Protein AF-A0A1B6MMB2-F1 (afdb_monomer)

Secondary structure (DSSP, 8-state):
--------PPPS-----TTEEEEEE---BTTB-SEEEEEESS-EEEEE-SSHHHHHHHHHHHHHHH---EEEEEEE----TTSSPPSEEEEEEEETTEEEEEETTTTEEEEEEEGGG-S----

Foldseek 3Di:
DPPPDPDPDPDPDDDDLPQWAAKDAQDADPNARLKMWTDHPVDIDIDGDPDVVVSVVVLVVCCVPPNHWDKDWDFQCDDPPPAQDDTGIWMWTHDDQKIFIWDDVVTDTSDMDGNVPDPDDDD

pLDDT: mean 90.84, std 13.06, range [38.22, 98.12]

Radius of gyration: 17.29 Å; Cα contacts (8 Å, |Δi|>4): 193; chains: 1; bounding box: 32×28×65 Å

Sequence (123 aa):
DSKERYNNGQTKASLSLQYFLAVQSGFTLDKESNTIAILCEDVTVIFAFDTREQLIQWQAKIAINLGEDEQFLVQISSAPSRSKLVPGPARLHVLERRFCLTDGVPPKLLGHWQIAQLRKYGA

Structure (mmC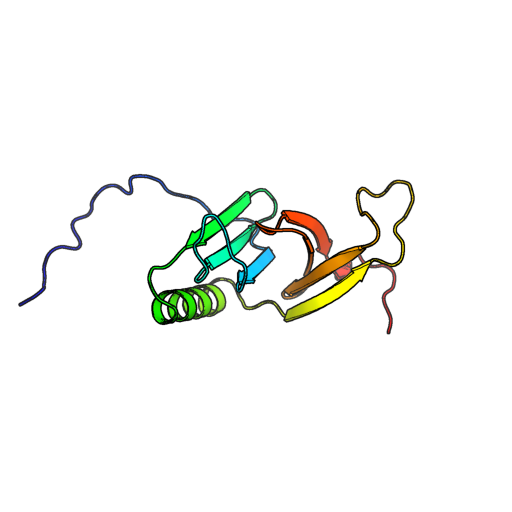IF, N/CA/C/O backbone):
data_AF-A0A1B6MMB2-F1
#
_entry.id   AF-A0A1B6MMB2-F1
#
loop_
_atom_site.group_PDB
_atom_site.id
_atom_site.type_symbol
_atom_site.label_atom_id
_atom_site.label_alt_id
_atom_site.label_comp_id
_atom_site.label_asym_id
_atom_site.label_entity_id
_atom_site.label_seq_id
_atom_site.pdbx_PDB_ins_code
_atom_site.Cartn_x
_atom_site.Cartn_y
_atom_site.Cartn_z
_atom_site.occupancy
_atom_site.B_iso_or_equiv
_atom_site.auth_seq_id
_atom_site.auth_comp_id
_atom_site.auth_asym_id
_atom_site.auth_atom_id
_atom_site.pdbx_PDB_model_num
ATOM 1 N N . ASP A 1 1 ? -2.049 -1.634 41.162 1.00 38.22 1 ASP A N 1
ATOM 2 C CA . ASP A 1 1 ? -2.055 -3.102 41.237 1.00 38.22 1 ASP A CA 1
ATOM 3 C C . ASP A 1 1 ? -2.803 -3.659 40.029 1.00 38.22 1 ASP A C 1
ATOM 5 O O . ASP A 1 1 ? -3.933 -4.108 40.121 1.00 38.22 1 ASP A O 1
ATOM 9 N N . SER A 1 2 ? -2.205 -3.507 38.846 1.00 41.56 2 SER A N 1
ATOM 10 C CA . SER A 1 2 ? -2.841 -3.795 37.550 1.00 41.56 2 SER A CA 1
ATOM 11 C C . SER A 1 2 ? -2.053 -4.885 36.824 1.00 41.56 2 SER A C 1
ATOM 13 O O . SER A 1 2 ? -1.707 -4.789 35.652 1.00 41.56 2 SER A O 1
ATOM 15 N N . LYS A 1 3 ? -1.754 -5.952 37.573 1.00 45.12 3 LYS A N 1
ATOM 16 C CA . LYS A 1 3 ? -1.385 -7.273 37.051 1.00 45.12 3 LYS A CA 1
ATOM 17 C C . LYS A 1 3 ? -2.650 -8.094 36.769 1.00 45.12 3 LYS A C 1
ATOM 19 O O . LYS A 1 3 ? -2.733 -9.270 37.114 1.00 45.12 3 LYS A O 1
ATOM 24 N N . GLU A 1 4 ? -3.650 -7.493 36.129 1.00 46.91 4 GLU A N 1
ATOM 25 C CA . GLU A 1 4 ? -4.774 -8.260 35.601 1.00 46.91 4 GLU A CA 1
ATOM 26 C C . GLU A 1 4 ? -4.403 -8.827 34.232 1.00 46.91 4 GLU A C 1
ATOM 28 O O . GLU A 1 4 ? -4.595 -8.227 33.183 1.00 46.91 4 GLU A O 1
ATOM 33 N N . ARG A 1 5 ? -3.866 -10.048 34.305 1.00 50.41 5 ARG A N 1
ATOM 34 C CA . ARG A 1 5 ? -4.229 -11.150 33.413 1.00 50.41 5 ARG A CA 1
ATOM 35 C C . ARG A 1 5 ? -4.010 -10.884 31.918 1.00 50.41 5 ARG A C 1
ATOM 37 O O . ARG A 1 5 ? -4.954 -10.804 31.138 1.00 50.41 5 ARG A O 1
ATOM 44 N N . TYR A 1 6 ? -2.756 -11.049 31.496 1.00 47.75 6 TYR A N 1
ATOM 45 C CA . TYR A 1 6 ? -2.470 -11.874 30.314 1.00 47.75 6 TYR A CA 1
ATOM 46 C C . TYR A 1 6 ? -2.949 -13.310 30.602 1.00 47.75 6 TYR A C 1
ATOM 48 O O . TYR A 1 6 ? -2.162 -14.220 30.844 1.00 47.75 6 TYR A O 1
ATOM 56 N N . ASN A 1 7 ? -4.264 -13.512 30.682 1.00 49.94 7 ASN A N 1
ATOM 57 C CA . ASN A 1 7 ? -4.817 -14.851 30.586 1.00 49.94 7 ASN A CA 1
ATOM 58 C C . ASN A 1 7 ? -4.606 -15.281 29.137 1.00 49.94 7 ASN A C 1
ATOM 60 O O . ASN A 1 7 ? -4.965 -14.539 28.224 1.00 49.94 7 ASN A O 1
ATOM 64 N N . ASN A 1 8 ? -4.030 -16.469 28.949 1.00 53.75 8 ASN A N 1
ATOM 65 C CA . ASN A 1 8 ? -3.964 -17.220 27.696 1.00 53.75 8 ASN A CA 1
ATOM 66 C C . ASN A 1 8 ? -5.381 -17.484 27.139 1.00 53.75 8 ASN A C 1
ATOM 68 O O . ASN A 1 8 ? -5.846 -18.622 27.083 1.00 53.75 8 ASN A O 1
ATOM 72 N N . GLY A 1 9 ? -6.113 -16.437 26.766 1.00 56.06 9 GLY A N 1
ATOM 73 C CA . GLY A 1 9 ? -7.328 -16.553 25.987 1.00 56.06 9 GLY A CA 1
ATOM 74 C C . GLY A 1 9 ? -6.922 -17.013 24.600 1.00 56.06 9 GLY A C 1
ATOM 75 O O . GLY A 1 9 ? -6.118 -16.346 23.949 1.00 56.06 9 GLY A O 1
ATOM 76 N N . GLN A 1 10 ? -7.448 -18.159 24.164 1.00 66.69 10 GLN A N 1
ATOM 77 C CA . GLN A 1 10 ? -7.323 -18.594 22.778 1.00 66.69 10 GLN A CA 1
ATOM 78 C C . GLN A 1 10 ? -7.644 -17.413 21.861 1.00 66.69 10 GLN A C 1
ATOM 80 O O . GLN A 1 10 ? -8.716 -16.807 21.942 1.00 66.69 10 GLN A O 1
ATOM 85 N N . THR A 1 11 ? -6.685 -17.064 21.012 1.00 76.62 11 THR A N 1
ATOM 86 C CA . THR A 1 11 ? -6.856 -16.048 19.987 1.00 76.62 11 THR A CA 1
ATOM 87 C C . THR A 1 11 ? -8.077 -16.411 19.136 1.00 76.62 11 THR A C 1
ATOM 89 O O . THR A 1 11 ? -8.098 -17.467 18.511 1.00 76.62 11 THR A O 1
ATOM 92 N N . LYS A 1 12 ? -9.106 -15.549 19.118 1.00 81.81 12 LYS A N 1
ATOM 93 C CA . LYS A 1 12 ? -10.369 -15.809 18.395 1.00 81.81 12 LYS A CA 1
ATOM 94 C C . LYS A 1 12 ? -10.175 -15.945 16.880 1.00 81.81 12 LYS A C 1
ATOM 96 O O . LYS A 1 12 ? -10.954 -16.628 16.229 1.00 81.81 12 LYS A O 1
ATOM 101 N N . ALA A 1 13 ? -9.155 -15.284 16.334 1.00 79.69 13 ALA A N 1
ATOM 102 C CA . ALA A 1 13 ? -8.750 -15.380 14.939 1.00 79.69 13 ALA A CA 1
ATOM 103 C C . ALA A 1 13 ? -7.274 -14.997 14.798 1.00 79.69 13 ALA A C 1
ATOM 105 O O . ALA A 1 13 ? -6.822 -14.031 15.413 1.00 79.69 13 ALA A O 1
ATOM 106 N N . SER A 1 14 ? -6.534 -15.732 13.973 1.00 84.69 14 SER A N 1
ATOM 107 C CA . SER A 1 14 ? -5.160 -15.387 13.611 1.00 84.69 14 SER A CA 1
ATOM 108 C C . SER A 1 14 ? -5.088 -15.130 12.115 1.00 84.69 14 SER A C 1
ATOM 110 O O . SER A 1 14 ? -5.725 -15.832 11.331 1.00 84.69 14 SER A O 1
ATOM 112 N N . LEU A 1 15 ? -4.332 -14.108 11.732 1.00 84.69 15 LEU A N 1
ATOM 113 C CA . LEU A 1 15 ? -4.063 -13.780 10.343 1.00 84.69 15 LEU A CA 1
ATOM 114 C C . LEU A 1 15 ? -2.554 -13.670 10.170 1.00 84.69 15 LEU A C 1
ATOM 116 O O . LEU A 1 15 ? -1.879 -12.994 10.946 1.00 84.69 15 LEU A O 1
ATOM 120 N N . SER A 1 16 ? -2.028 -14.358 9.165 1.00 88.56 16 SER A N 1
ATOM 121 C CA . SER A 1 16 ? -0.615 -14.281 8.820 1.00 88.56 16 SER A CA 1
ATOM 122 C C . SER A 1 16 ? -0.393 -13.128 7.846 1.00 88.56 16 SER A C 1
ATOM 124 O O . SER A 1 16 ? -1.058 -13.065 6.819 1.00 88.56 16 SER A O 1
ATOM 126 N N . LEU A 1 17 ? 0.559 -12.244 8.145 1.00 90.62 17 LEU A N 1
ATOM 127 C CA . LEU A 1 17 ? 0.981 -11.156 7.251 1.00 90.62 17 LEU A CA 1
ATOM 128 C C . LEU A 1 17 ? 2.084 -11.621 6.285 1.00 90.62 17 LEU A C 1
ATOM 130 O O . LEU A 1 17 ? 3.054 -10.908 6.030 1.00 90.62 17 LEU A O 1
ATOM 134 N N . GLN A 1 18 ? 1.982 -12.862 5.805 1.00 90.25 18 GLN A N 1
ATOM 135 C CA . GLN A 1 18 ? 2.919 -13.397 4.822 1.00 90.25 18 GLN A CA 1
ATOM 136 C C . GLN A 1 18 ? 2.886 -12.561 3.543 1.00 90.25 18 GLN A C 1
ATOM 138 O O . GLN A 1 18 ? 1.856 -11.995 3.182 1.00 90.25 18 GLN A O 1
ATOM 143 N N . TYR A 1 19 ? 4.038 -12.482 2.876 1.00 93.12 19 TYR A N 1
ATOM 144 C CA . TYR A 1 19 ? 4.204 -11.701 1.649 1.00 93.12 19 TYR A CA 1
ATOM 145 C C . TYR A 1 19 ? 3.804 -10.227 1.820 1.00 93.12 19 TYR A C 1
ATOM 147 O O . TYR A 1 19 ? 3.157 -9.642 0.955 1.00 93.12 19 TYR A O 1
ATOM 155 N N . PHE A 1 20 ? 4.178 -9.632 2.959 1.00 95.88 20 PHE A N 1
ATOM 156 C CA . PHE A 1 20 ? 4.068 -8.195 3.200 1.00 95.88 20 PHE A CA 1
ATOM 157 C C . PHE A 1 20 ? 4.760 -7.392 2.088 1.00 95.88 20 PHE A C 1
ATOM 159 O O . PHE A 1 20 ? 5.875 -7.722 1.669 1.00 95.88 20 PHE A O 1
ATOM 166 N N . LEU A 1 21 ? 4.078 -6.344 1.623 1.00 96.69 21 LEU A N 1
ATOM 167 C CA . LEU A 1 21 ? 4.531 -5.464 0.550 1.00 96.69 21 LEU A CA 1
ATOM 168 C C . LEU A 1 21 ? 4.725 -4.025 1.028 1.00 96.69 21 LEU A C 1
ATOM 170 O O . LEU A 1 21 ? 5.741 -3.426 0.692 1.00 96.69 21 LEU A O 1
ATOM 174 N N . ALA A 1 22 ? 3.745 -3.470 1.746 1.00 97.31 22 ALA A N 1
ATOM 175 C CA . ALA A 1 22 ? 3.742 -2.062 2.135 1.00 97.31 22 ALA A CA 1
ATOM 176 C C . ALA A 1 22 ? 2.683 -1.744 3.199 1.00 97.31 22 ALA A C 1
ATOM 178 O O . ALA A 1 22 ? 1.758 -2.528 3.453 1.00 97.31 22 ALA A O 1
ATOM 179 N N . VAL A 1 23 ? 2.781 -0.548 3.772 1.00 96.94 23 VAL A N 1
ATOM 180 C CA . VAL A 1 23 ? 1.748 0.055 4.616 1.00 96.94 23 VAL A CA 1
ATOM 181 C C . VAL A 1 23 ? 1.214 1.317 3.950 1.00 96.94 23 VAL A C 1
ATOM 183 O O . VAL A 1 23 ? 1.960 2.089 3.368 1.00 96.94 23 VAL A O 1
ATOM 186 N N . GLN A 1 24 ? -0.079 1.597 4.078 1.00 96.44 24 GLN A N 1
ATOM 187 C CA . GLN A 1 24 ? -0.639 2.884 3.666 1.00 96.44 24 GLN A CA 1
ATOM 188 C C . GLN A 1 24 ? -1.554 3.440 4.752 1.00 96.44 24 GLN A C 1
ATOM 190 O O . GLN A 1 24 ? -2.434 2.742 5.234 1.00 96.44 24 GLN A O 1
ATOM 195 N N . SER A 1 25 ? -1.391 4.707 5.117 1.00 95.94 25 SER A N 1
ATOM 196 C CA . SER A 1 25 ? -2.281 5.416 6.047 1.00 95.94 25 SER A CA 1
ATOM 197 C C . SER A 1 25 ? -2.853 6.680 5.409 1.00 95.94 25 SER A C 1
ATOM 199 O O . SER A 1 25 ? -2.440 7.073 4.317 1.00 95.94 25 SER A O 1
ATOM 201 N N . GLY A 1 26 ? -3.754 7.363 6.116 1.00 93.88 26 GLY A N 1
ATOM 202 C CA . GLY A 1 26 ? -4.245 8.681 5.698 1.00 93.88 26 GLY A CA 1
ATOM 203 C C . GLY A 1 26 ? -5.366 8.623 4.661 1.00 93.88 26 GLY A C 1
ATOM 204 O O . GLY A 1 26 ? -5.472 9.508 3.816 1.00 93.88 26 GLY A O 1
ATOM 205 N N . PHE A 1 27 ? -6.193 7.580 4.718 1.00 95.62 27 PHE A N 1
ATOM 206 C CA . PHE A 1 27 ? -7.458 7.501 3.991 1.00 95.62 27 PHE A CA 1
ATOM 207 C C . PHE A 1 27 ? -8.630 7.417 4.976 1.00 95.62 27 PHE A C 1
ATOM 209 O O . PHE A 1 27 ? -8.456 7.083 6.148 1.00 95.62 27 PHE A O 1
ATOM 216 N N . THR A 1 28 ? -9.834 7.723 4.500 1.00 97.19 28 THR A N 1
ATOM 217 C CA . THR A 1 28 ? -11.058 7.600 5.299 1.00 97.19 28 THR A CA 1
ATOM 218 C C . THR A 1 28 ? -11.880 6.428 4.784 1.00 97.19 28 THR A C 1
ATOM 220 O O . THR A 1 28 ? -12.218 6.399 3.603 1.00 97.19 28 THR A O 1
ATOM 223 N N . LEU A 1 29 ? -12.225 5.480 5.654 1.00 96.56 29 LEU A N 1
ATOM 224 C CA . LEU A 1 29 ? -13.069 4.328 5.323 1.00 96.56 29 LEU A CA 1
ATOM 225 C C . LEU A 1 29 ? -14.164 4.192 6.377 1.00 96.56 29 LEU A C 1
ATOM 227 O O . LEU A 1 29 ? -13.874 4.279 7.562 1.00 96.56 29 LEU A O 1
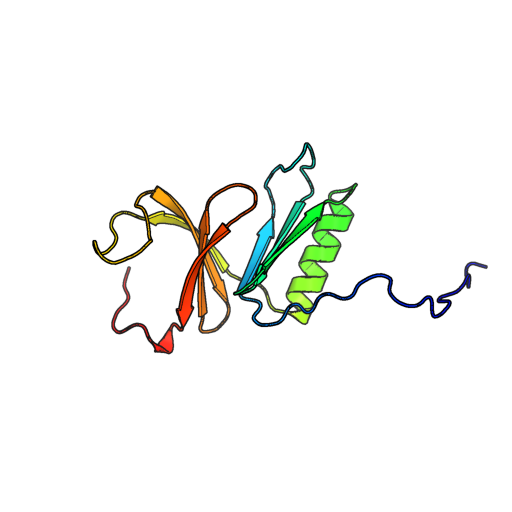ATOM 231 N N . ASP A 1 30 ? -15.416 4.011 5.957 1.00 95.06 30 ASP A N 1
ATOM 232 C CA . ASP A 1 30 ? -16.560 3.823 6.862 1.00 95.06 30 ASP A CA 1
ATOM 233 C C . ASP A 1 30 ? -16.669 4.876 7.983 1.00 95.06 30 ASP A C 1
ATOM 235 O O . ASP A 1 30 ? -17.097 4.584 9.094 1.00 95.06 30 ASP A O 1
ATOM 239 N N . LYS A 1 31 ? -16.339 6.136 7.652 1.00 95.94 31 LYS A N 1
ATOM 240 C CA . LYS A 1 31 ? -16.278 7.315 8.550 1.00 95.94 31 LYS A CA 1
ATOM 241 C C . LYS A 1 31 ? -15.086 7.343 9.515 1.00 95.94 31 LYS A C 1
ATOM 243 O O . LYS A 1 31 ? -14.906 8.347 10.201 1.00 95.94 31 LYS A O 1
ATOM 248 N N . GLU A 1 32 ? -14.223 6.336 9.488 1.00 97.31 32 GLU A N 1
ATOM 249 C CA . GLU A 1 32 ? -12.981 6.302 10.255 1.00 97.31 32 GLU A CA 1
ATOM 250 C C . GLU A 1 32 ? -11.841 6.956 9.477 1.00 97.31 32 GLU A C 1
ATOM 252 O O . GLU A 1 32 ? -11.585 6.608 8.325 1.00 97.31 32 GLU A O 1
ATOM 257 N N . SER A 1 33 ? -11.146 7.914 10.096 1.00 96.19 33 SER A N 1
ATOM 258 C CA . SER A 1 33 ? -10.020 8.638 9.467 1.00 96.19 33 SER A CA 1
ATOM 259 C C . SER A 1 33 ? -8.649 8.241 10.015 1.00 96.19 33 SER A C 1
ATOM 261 O O . SER A 1 33 ? -7.633 8.457 9.356 1.00 96.19 33 SER A O 1
ATOM 263 N N . ASN A 1 34 ? -8.599 7.637 11.203 1.00 97.88 34 ASN A N 1
ATOM 264 C CA . ASN A 1 34 ? -7.366 7.089 11.760 1.00 97.88 34 ASN A CA 1
ATOM 265 C C . ASN A 1 34 ? -7.211 5.645 11.274 1.00 97.88 34 ASN A C 1
ATOM 267 O O . ASN A 1 34 ? -7.386 4.697 12.037 1.00 97.88 34 ASN A O 1
ATOM 271 N N . THR A 1 35 ? -6.944 5.479 9.982 1.00 98.06 35 THR A N 1
ATOM 272 C CA . THR A 1 35 ? -6.876 4.157 9.354 1.00 98.06 35 THR A CA 1
ATOM 273 C C . THR A 1 35 ? -5.488 3.845 8.816 1.00 98.06 35 THR A C 1
ATOM 275 O O . THR A 1 35 ? -4.710 4.729 8.433 1.00 98.06 35 THR A O 1
ATOM 278 N N . ILE A 1 36 ? -5.193 2.550 8.785 1.00 97.38 36 ILE A N 1
ATOM 279 C CA . ILE A 1 36 ? -4.003 1.971 8.175 1.00 97.38 36 ILE A CA 1
ATOM 280 C C . ILE A 1 36 ? -4.417 0.748 7.357 1.00 97.38 36 ILE A C 1
ATOM 282 O O . ILE A 1 36 ? -5.256 -0.048 7.779 1.00 97.38 36 ILE A O 1
ATOM 286 N N . ALA A 1 37 ? -3.812 0.594 6.191 1.00 97.56 37 ALA A N 1
ATOM 287 C CA . ALA A 1 37 ? -3.864 -0.592 5.363 1.00 97.56 37 ALA A CA 1
ATOM 288 C C . ALA A 1 37 ? -2.505 -1.288 5.421 1.00 97.56 37 ALA A C 1
ATOM 290 O O . ALA A 1 37 ? -1.477 -0.657 5.177 1.00 97.56 37 ALA A O 1
ATOM 291 N N . ILE A 1 38 ? -2.507 -2.582 5.719 1.00 96.75 38 ILE A N 1
ATOM 292 C CA . ILE A 1 38 ? -1.357 -3.470 5.548 1.00 96.75 38 ILE A CA 1
ATOM 293 C C . ILE A 1 38 ? -1.580 -4.238 4.251 1.00 96.75 38 ILE A C 1
ATOM 295 O O . ILE A 1 38 ? -2.570 -4.962 4.114 1.00 96.75 38 ILE A O 1
ATOM 299 N N . LEU A 1 39 ? -0.671 -4.055 3.300 1.00 96.88 39 LEU A N 1
ATOM 300 C CA . LEU A 1 39 ? -0.741 -4.639 1.969 1.00 96.88 39 LEU A CA 1
ATOM 301 C C . LEU A 1 39 ? 0.132 -5.894 1.933 1.00 96.88 39 LEU A C 1
ATOM 303 O O . LEU A 1 39 ? 1.349 -5.818 2.115 1.00 96.88 39 LEU A O 1
ATOM 307 N N . CYS A 1 40 ? -0.490 -7.036 1.673 1.00 95.50 40 CYS A N 1
ATOM 308 C CA . CYS A 1 40 ? 0.167 -8.296 1.340 1.00 95.50 40 CYS A CA 1
ATOM 309 C C . CYS A 1 40 ? -0.221 -8.701 -0.092 1.00 95.50 40 CYS A C 1
ATOM 311 O O . CYS A 1 40 ? -1.175 -8.157 -0.651 1.00 95.50 40 CYS A O 1
ATOM 313 N N . GLU A 1 41 ? 0.495 -9.659 -0.687 1.00 93.44 41 GLU A N 1
ATOM 314 C CA . GLU A 1 41 ? 0.210 -10.127 -2.058 1.00 93.44 41 GLU A CA 1
ATOM 315 C C . GLU A 1 41 ? -1.245 -10.606 -2.236 1.00 93.44 41 GLU A C 1
ATOM 317 O O . GLU A 1 41 ? -1.896 -10.236 -3.213 1.00 93.44 41 GLU A O 1
ATOM 322 N N . ASP A 1 42 ? -1.781 -11.342 -1.258 1.00 89.75 42 ASP A N 1
ATOM 323 C CA . ASP A 1 42 ? -3.112 -11.962 -1.356 1.00 89.75 42 ASP A CA 1
ATOM 324 C C . ASP A 1 42 ? -4.206 -11.236 -0.564 1.00 89.75 42 ASP A C 1
ATOM 326 O O . ASP A 1 42 ? -5.400 -11.463 -0.776 1.00 89.75 42 ASP A O 1
ATOM 330 N N . VAL A 1 43 ? -3.823 -10.387 0.391 1.00 92.25 43 VAL A N 1
ATOM 331 C CA . VAL A 1 43 ? -4.763 -9.766 1.327 1.00 92.25 43 VAL A CA 1
ATOM 332 C C . VAL A 1 43 ? -4.369 -8.330 1.633 1.00 92.25 43 VAL A C 1
ATOM 334 O O . VAL A 1 43 ? -3.207 -8.009 1.853 1.00 92.25 43 VAL A O 1
ATOM 337 N N . THR A 1 44 ? -5.366 -7.452 1.680 1.00 94.50 44 THR A N 1
ATOM 338 C CA . THR A 1 44 ? -5.222 -6.120 2.269 1.00 94.50 44 THR A CA 1
ATOM 339 C C . THR A 1 44 ? -5.997 -6.087 3.574 1.00 94.50 44 THR A C 1
ATOM 341 O O . THR A 1 44 ? -7.205 -6.323 3.590 1.00 94.50 44 THR A O 1
ATOM 344 N N . VAL A 1 45 ? -5.296 -5.811 4.668 1.00 94.88 45 VAL A N 1
ATOM 345 C CA . VAL A 1 45 ? -5.870 -5.768 6.015 1.00 94.88 45 VAL A CA 1
ATOM 346 C C . VAL A 1 45 ? -6.019 -4.318 6.426 1.00 94.88 45 VAL A C 1
ATOM 348 O O . VAL A 1 45 ? -5.044 -3.573 6.396 1.00 94.88 45 VAL A O 1
ATOM 351 N N . ILE A 1 46 ? -7.223 -3.919 6.823 1.00 96.00 46 ILE A N 1
ATOM 352 C CA . ILE A 1 46 ? -7.496 -2.554 7.268 1.00 96.00 46 ILE A CA 1
ATOM 353 C C . ILE A 1 46 ? -7.690 -2.549 8.779 1.00 96.00 46 ILE A C 1
ATOM 355 O O . ILE A 1 46 ? -8.482 -3.334 9.303 1.00 96.00 46 ILE A O 1
ATOM 359 N N . PHE A 1 47 ? -7.003 -1.639 9.464 1.00 96.06 47 PHE A N 1
ATOM 360 C CA . PHE A 1 47 ? -7.309 -1.287 10.845 1.00 96.06 47 PHE A CA 1
ATOM 361 C C . PHE A 1 47 ? -7.788 0.158 10.911 1.00 96.06 47 PHE A C 1
ATOM 363 O O . PHE A 1 47 ? -7.247 1.037 10.238 1.00 96.06 47 PHE A O 1
ATOM 370 N N . ALA A 1 48 ? -8.790 0.384 11.750 1.00 97.38 48 ALA A N 1
ATOM 371 C CA . ALA A 1 48 ? -9.207 1.699 12.200 1.00 97.38 48 ALA A CA 1
ATOM 372 C C . ALA A 1 48 ? -8.888 1.823 13.691 1.00 97.38 48 ALA A C 1
ATOM 374 O O . ALA A 1 48 ? -8.951 0.835 14.427 1.00 97.38 48 ALA A O 1
ATOM 375 N N . PHE A 1 49 ? -8.527 3.027 14.116 1.00 97.44 49 PHE A N 1
ATOM 376 C CA . PHE A 1 49 ? -8.171 3.335 15.494 1.00 97.44 49 PHE A CA 1
ATOM 377 C C . PHE A 1 49 ? -9.020 4.486 16.016 1.00 97.44 49 PHE A C 1
ATOM 379 O O . PHE A 1 49 ? -9.329 5.422 15.281 1.00 97.44 49 PHE A O 1
ATOM 386 N N . ASP A 1 50 ? -9.316 4.473 17.312 1.00 96.88 50 ASP A N 1
ATOM 387 C CA . ASP A 1 50 ? -10.095 5.548 17.929 1.00 96.88 50 ASP A CA 1
ATOM 388 C C . ASP A 1 50 ? -9.317 6.873 17.920 1.00 96.88 50 ASP A C 1
ATOM 390 O O . ASP A 1 50 ? -9.895 7.953 17.786 1.00 96.88 50 ASP A O 1
ATOM 394 N N . THR A 1 51 ? -7.984 6.808 18.037 1.00 97.62 51 THR A N 1
ATOM 395 C CA . THR A 1 51 ? -7.129 7.998 18.114 1.00 97.62 51 THR A CA 1
ATOM 396 C C . THR A 1 51 ? -5.954 7.971 17.141 1.00 97.62 51 THR A C 1
ATOM 398 O O . THR A 1 51 ? -5.496 6.921 16.679 1.00 97.62 51 THR A O 1
ATOM 401 N N . ARG A 1 52 ? -5.426 9.166 16.848 1.00 97.50 52 ARG A N 1
ATOM 402 C CA . ARG A 1 52 ? -4.239 9.347 16.001 1.00 97.50 52 ARG A CA 1
ATOM 403 C C . ARG A 1 52 ? -3.003 8.714 16.640 1.00 97.50 52 ARG A C 1
ATOM 405 O O . ARG A 1 52 ? -2.161 8.162 15.942 1.00 97.50 52 ARG A O 1
ATOM 412 N N . GLU A 1 53 ? -2.888 8.784 17.961 1.00 98.00 53 GLU A N 1
ATOM 413 C CA . GLU A 1 53 ? -1.740 8.276 18.712 1.00 98.00 53 GLU A CA 1
ATOM 414 C C . GLU A 1 53 ? -1.640 6.755 18.589 1.00 98.00 53 GLU A C 1
ATOM 416 O O . GLU A 1 53 ? -0.550 6.231 18.365 1.00 98.00 53 GLU A O 1
ATOM 421 N N . GLN A 1 54 ? -2.774 6.049 18.668 1.00 98.00 54 GLN A N 1
ATOM 422 C CA . GLN A 1 54 ? -2.823 4.600 18.460 1.00 98.00 54 GLN A CA 1
ATOM 423 C C . GLN A 1 54 ? -2.395 4.222 17.039 1.00 98.00 54 GLN A C 1
ATOM 425 O O . GLN A 1 54 ? -1.591 3.304 16.871 1.00 98.00 54 GLN A O 1
ATOM 430 N N . LEU A 1 55 ? -2.878 4.959 16.032 1.00 98.06 55 LEU A N 1
ATOM 431 C CA . LEU A 1 55 ? -2.453 4.782 14.644 1.00 98.06 55 LEU A CA 1
ATOM 432 C C . LEU A 1 55 ? -0.929 4.931 14.510 1.00 98.06 55 LEU A C 1
ATOM 434 O O . LEU A 1 55 ? -0.276 4.028 13.993 1.00 98.06 55 LEU A O 1
ATOM 438 N N . ILE A 1 56 ? -0.354 6.020 15.030 1.00 97.38 56 ILE A N 1
ATOM 439 C CA . ILE A 1 56 ? 1.094 6.285 14.963 1.00 97.38 56 ILE A CA 1
ATOM 440 C C . ILE A 1 56 ? 1.892 5.172 15.658 1.00 97.38 56 ILE A C 1
ATOM 442 O O . ILE A 1 56 ? 2.893 4.696 15.121 1.00 97.38 56 ILE A O 1
ATOM 446 N N . GLN A 1 57 ? 1.447 4.714 16.833 1.00 97.69 57 GLN A N 1
ATOM 447 C CA . GLN A 1 57 ? 2.094 3.607 17.545 1.00 97.69 57 GLN A CA 1
ATOM 448 C C . GLN A 1 57 ? 2.087 2.313 16.726 1.00 97.69 57 GLN A C 1
ATOM 450 O O . 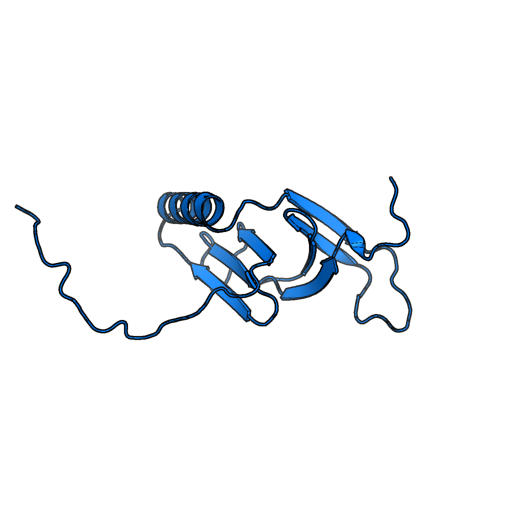GLN A 1 57 ? 3.088 1.592 16.699 1.00 97.69 57 GLN A O 1
ATOM 455 N N . TRP A 1 58 ? 0.982 2.019 16.042 1.00 96.62 58 TRP A N 1
ATOM 456 C CA . TRP A 1 58 ? 0.883 0.850 15.174 1.00 96.62 58 TRP A CA 1
ATOM 457 C C . TRP A 1 58 ? 1.741 0.972 13.920 1.00 96.62 58 TRP A C 1
ATOM 459 O O . TRP A 1 58 ? 2.410 0.001 13.572 1.00 96.62 58 TRP A O 1
ATOM 469 N N . GLN A 1 59 ? 1.797 2.148 13.292 1.00 96.38 59 GLN A N 1
ATOM 470 C CA . GLN A 1 59 ? 2.704 2.406 12.171 1.00 96.38 59 GLN A CA 1
ATOM 471 C C . GLN A 1 59 ? 4.159 2.153 12.571 1.00 96.38 59 GLN A C 1
ATOM 473 O O . GLN A 1 59 ? 4.842 1.369 11.918 1.00 96.38 59 GLN A O 1
ATOM 478 N N . ALA A 1 60 ? 4.600 2.720 13.699 1.00 96.94 60 ALA A N 1
ATOM 479 C CA . ALA A 1 60 ? 5.952 2.512 14.212 1.00 96.94 60 ALA A CA 1
ATOM 480 C C . ALA A 1 60 ? 6.230 1.033 14.524 1.00 96.94 60 ALA A C 1
ATOM 482 O O . ALA A 1 60 ? 7.284 0.500 14.179 1.00 96.94 60 ALA A O 1
ATOM 483 N N . LYS A 1 61 ? 5.272 0.333 15.146 1.00 96.38 61 LYS A N 1
ATOM 484 C CA . LYS A 1 61 ? 5.415 -1.094 15.453 1.00 96.38 61 LYS A CA 1
ATOM 485 C C . LYS A 1 61 ? 5.541 -1.938 14.186 1.00 96.38 61 LYS A C 1
ATOM 487 O O . LYS A 1 61 ? 6.352 -2.863 14.166 1.00 96.38 61 LYS A O 1
ATOM 492 N N . ILE A 1 62 ? 4.758 -1.642 13.152 1.00 95.12 62 ILE A N 1
ATOM 493 C CA . ILE A 1 62 ? 4.842 -2.349 11.873 1.00 95.12 62 ILE A CA 1
ATOM 494 C C . ILE A 1 62 ? 6.188 -2.065 11.208 1.00 95.12 62 ILE A C 1
ATOM 496 O O . ILE A 1 62 ? 6.881 -3.022 10.879 1.00 95.12 62 ILE A O 1
ATOM 500 N N . ALA A 1 63 ? 6.602 -0.799 11.121 1.00 95.06 63 ALA A N 1
ATOM 501 C CA . ALA A 1 63 ? 7.884 -0.406 10.538 1.00 95.06 63 ALA A CA 1
ATOM 502 C C . ALA A 1 63 ? 9.075 -1.135 11.186 1.00 95.06 63 ALA A C 1
ATOM 504 O O . ALA A 1 63 ? 9.921 -1.694 10.492 1.00 95.06 63 ALA A O 1
ATOM 505 N N . ILE A 1 64 ? 9.100 -1.227 12.521 1.00 96.44 64 ILE A N 1
ATOM 506 C CA . ILE A 1 64 ? 10.167 -1.918 13.265 1.00 96.44 64 ILE A CA 1
ATOM 507 C C . ILE A 1 64 ? 10.226 -3.424 12.950 1.00 96.44 64 ILE A C 1
ATOM 509 O O . ILE A 1 64 ? 11.308 -4.007 12.969 1.00 96.44 64 ILE A O 1
ATOM 513 N N . ASN A 1 65 ? 9.082 -4.071 12.706 1.00 94.69 65 ASN A N 1
ATOM 514 C CA . ASN A 1 65 ? 9.015 -5.532 12.566 1.00 94.69 65 ASN A CA 1
ATOM 515 C C . ASN A 1 65 ? 8.991 -6.015 11.108 1.00 94.69 65 ASN A C 1
ATOM 517 O O . ASN A 1 65 ? 9.463 -7.116 10.837 1.00 94.69 65 ASN A O 1
ATOM 521 N N . LEU A 1 66 ? 8.413 -5.234 10.193 1.00 93.56 66 LEU A N 1
ATOM 522 C CA . LEU A 1 66 ? 8.191 -5.601 8.789 1.00 93.56 66 LEU A CA 1
ATOM 523 C C . LEU A 1 66 ? 8.944 -4.699 7.798 1.00 93.56 66 LEU A C 1
ATOM 525 O O . LEU A 1 66 ? 8.989 -5.018 6.612 1.00 93.56 66 LEU A O 1
ATOM 529 N N . GLY A 1 67 ? 9.552 -3.613 8.277 1.00 93.44 67 GLY A N 1
ATOM 530 C CA . GLY A 1 67 ? 10.184 -2.592 7.448 1.00 93.44 67 GLY A CA 1
ATOM 531 C C . GLY A 1 67 ? 9.241 -1.438 7.107 1.00 93.44 67 GLY A C 1
ATOM 532 O O . GLY A 1 67 ? 8.022 -1.526 7.264 1.00 93.44 67 GLY A O 1
ATOM 533 N N . GLU A 1 68 ? 9.837 -0.343 6.649 1.00 94.12 68 GLU A N 1
ATOM 534 C CA . GLU A 1 68 ? 9.156 0.882 6.233 1.00 94.12 68 GLU A CA 1
ATOM 535 C C . GLU A 1 68 ? 9.371 1.090 4.734 1.00 94.12 68 GLU A C 1
ATOM 537 O O . GLU A 1 68 ? 10.504 1.020 4.250 1.00 94.12 68 GLU A O 1
ATOM 542 N N . ASP A 1 69 ? 8.279 1.272 3.995 1.00 95.44 69 ASP A N 1
ATOM 543 C CA . ASP A 1 69 ? 8.310 1.510 2.558 1.00 95.44 69 ASP A CA 1
ATOM 544 C C . ASP A 1 69 ? 8.383 3.005 2.233 1.00 95.44 69 ASP A C 1
ATOM 546 O O . ASP A 1 69 ? 7.759 3.839 2.887 1.00 95.44 69 ASP A O 1
ATOM 550 N N . GLU A 1 70 ? 9.107 3.334 1.168 1.00 96.25 70 GLU A N 1
ATOM 55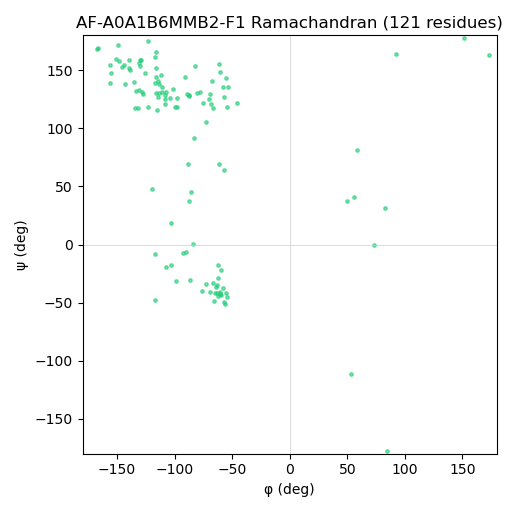1 C CA . GLU A 1 70 ? 9.103 4.672 0.581 1.00 96.25 70 GLU A CA 1
ATOM 552 C C . GLU A 1 70 ? 7.868 4.841 -0.308 1.00 96.25 70 GLU A C 1
ATOM 554 O O . GLU A 1 70 ? 7.597 4.005 -1.179 1.00 96.25 70 GLU A O 1
ATOM 559 N N . GLN A 1 71 ? 7.131 5.938 -0.113 1.00 96.62 71 GLN A N 1
ATOM 560 C CA . GLN A 1 71 ? 5.840 6.170 -0.763 1.00 96.62 71 GLN A CA 1
ATOM 561 C C . GLN A 1 71 ? 5.864 7.376 -1.686 1.00 96.62 71 GLN A C 1
ATOM 563 O O . GLN A 1 71 ? 6.199 8.490 -1.285 1.00 96.62 71 GLN A O 1
ATOM 568 N N . PHE A 1 72 ? 5.385 7.175 -2.909 1.00 97.19 72 PHE A N 1
ATOM 569 C CA . PHE A 1 72 ? 5.315 8.220 -3.922 1.00 97.19 72 PHE A CA 1
ATOM 570 C C . PHE A 1 72 ? 3.910 8.297 -4.505 1.00 97.19 72 PHE A C 1
ATOM 572 O O . PHE A 1 72 ? 3.331 7.292 -4.920 1.00 97.19 72 PHE A O 1
ATOM 579 N N . LEU A 1 73 ? 3.362 9.509 -4.576 1.00 97.00 73 LEU A N 1
ATOM 580 C CA . LEU A 1 73 ? 2.187 9.777 -5.398 1.00 97.00 73 LEU A CA 1
ATOM 581 C C . LEU A 1 73 ? 2.627 9.837 -6.857 1.00 97.00 73 LEU A C 1
ATOM 583 O O . LEU A 1 73 ? 3.486 10.644 -7.213 1.00 97.00 73 LEU A O 1
ATOM 587 N N . VAL A 1 74 ? 2.048 8.980 -7.692 1.00 97.38 74 VAL A N 1
ATOM 588 C CA . VAL A 1 74 ? 2.442 8.832 -9.094 1.00 97.38 74 VAL A CA 1
ATOM 589 C C . VAL A 1 74 ? 1.229 8.906 -10.017 1.00 97.38 74 VAL A C 1
ATOM 591 O O . VAL A 1 74 ? 0.092 8.675 -9.612 1.00 97.38 74 VAL A O 1
ATOM 594 N N . GLN A 1 75 ? 1.482 9.224 -11.284 1.00 96.44 75 GLN A N 1
ATOM 595 C CA . GLN A 1 75 ? 0.497 9.172 -12.361 1.00 96.44 75 GLN A CA 1
ATOM 596 C C . GLN A 1 75 ? 0.950 8.108 -13.362 1.00 96.44 75 GLN A C 1
ATOM 598 O O . GLN A 1 75 ? 1.993 8.258 -14.003 1.00 96.44 75 GLN A O 1
ATOM 603 N N . ILE A 1 76 ? 0.176 7.035 -13.516 1.00 95.75 76 ILE A N 1
ATOM 604 C CA . ILE A 1 76 ? 0.430 6.015 -14.534 1.00 95.75 76 ILE A CA 1
ATOM 605 C C . ILE A 1 76 ? 0.053 6.626 -15.886 1.00 95.75 76 ILE A C 1
ATOM 607 O O . ILE A 1 76 ? -1.123 6.797 -16.192 1.00 95.75 76 ILE A O 1
ATOM 611 N N . SER A 1 77 ? 1.051 6.988 -16.692 1.00 95.00 77 SER A N 1
ATOM 612 C CA . SER A 1 77 ? 0.837 7.658 -17.983 1.00 95.00 77 SER A CA 1
ATOM 613 C C . SER A 1 77 ? 0.360 6.701 -19.073 1.00 95.00 77 SER A C 1
ATOM 615 O O . SER A 1 77 ? -0.489 7.038 -19.894 1.00 95.00 77 SER A O 1
ATOM 617 N N . SER A 1 78 ? 0.919 5.496 -19.092 1.00 93.38 78 SER A N 1
ATOM 618 C CA . SER A 1 78 ? 0.585 4.452 -20.048 1.00 93.38 78 SER A CA 1
ATOM 619 C C . SER A 1 78 ? 0.937 3.093 -19.466 1.00 93.38 78 SER A C 1
ATOM 621 O O . SER A 1 78 ? 1.824 2.969 -18.620 1.00 93.38 78 SER A O 1
ATOM 623 N N . ALA A 1 79 ? 0.247 2.064 -19.939 1.00 90.75 79 ALA A N 1
ATOM 624 C CA . ALA A 1 79 ? 0.573 0.687 -19.632 1.00 90.75 79 ALA A CA 1
ATOM 625 C C . ALA A 1 79 ? 0.402 -0.168 -20.896 1.00 90.75 79 ALA A C 1
ATOM 627 O O . ALA A 1 79 ? -0.397 0.182 -21.771 1.00 90.75 79 ALA A O 1
ATOM 628 N N . PRO A 1 80 ? 1.144 -1.281 -21.041 1.00 89.12 80 PRO A N 1
ATOM 629 C CA . PRO A 1 80 ? 0.964 -2.180 -22.174 1.00 89.12 80 PRO A CA 1
ATOM 630 C C . PRO A 1 80 ? -0.488 -2.655 -22.274 1.00 89.12 80 PRO A C 1
ATOM 632 O O . PRO A 1 80 ? -1.107 -2.963 -21.258 1.00 89.12 80 PRO A O 1
ATOM 635 N N . SER A 1 81 ? -1.003 -2.815 -23.495 1.00 83.25 81 SER A N 1
ATOM 636 C CA . SER A 1 81 ? -2.399 -3.219 -23.748 1.00 83.25 81 SER A CA 1
ATOM 637 C C . SER A 1 81 ? -2.789 -4.576 -23.150 1.00 83.25 81 SER A C 1
ATOM 639 O O . SER A 1 81 ? -3.963 -4.844 -22.933 1.00 83.25 81 SER A O 1
ATOM 641 N N . ARG A 1 82 ? -1.805 -5.441 -22.877 1.00 84.81 82 ARG A N 1
ATOM 642 C CA . ARG A 1 82 ? -1.997 -6.737 -22.205 1.00 84.81 82 ARG A CA 1
ATOM 643 C C . ARG A 1 82 ? -1.882 -6.668 -20.681 1.00 84.81 82 ARG A C 1
ATOM 645 O O . ARG A 1 82 ? -2.087 -7.680 -20.018 1.00 84.81 82 ARG A O 1
ATOM 652 N N . SER A 1 83 ? -1.507 -5.520 -20.125 1.00 87.31 83 SER A N 1
ATOM 653 C CA . SER A 1 83 ? -1.436 -5.342 -18.678 1.00 87.31 83 SER A CA 1
ATOM 654 C C . SER A 1 83 ? -2.820 -5.030 -18.113 1.00 87.31 83 SER A C 1
ATOM 656 O O . SER A 1 83 ? -3.673 -4.479 -18.802 1.00 87.31 83 SER A O 1
ATOM 658 N N . LYS A 1 84 ? -3.030 -5.362 -16.839 1.00 86.38 84 LYS A N 1
ATOM 659 C CA . LYS A 1 84 ? -4.240 -4.980 -16.098 1.00 86.38 84 LYS A CA 1
ATOM 660 C C . LYS A 1 84 ? -4.147 -3.564 -15.510 1.00 86.38 84 LYS A C 1
ATOM 662 O O . LYS A 1 84 ? -5.068 -3.139 -14.822 1.00 86.38 84 LYS A O 1
ATOM 667 N N . LEU A 1 85 ? -3.033 -2.862 -15.737 1.00 91.69 85 LEU A N 1
ATOM 668 C CA . LEU A 1 85 ? -2.818 -1.519 -15.212 1.00 91.69 85 LEU A CA 1
ATOM 669 C C . LEU A 1 85 ? -3.583 -0.511 -16.061 1.00 91.69 85 LEU A C 1
ATOM 671 O O . LEU A 1 85 ? -3.477 -0.504 -17.287 1.00 91.69 85 LEU A O 1
ATOM 675 N N . VAL A 1 86 ? -4.329 0.353 -15.386 1.00 91.19 86 VAL A N 1
ATOM 676 C CA . VAL A 1 86 ? -5.090 1.431 -16.010 1.00 91.19 86 VAL A CA 1
ATOM 677 C C . VAL A 1 86 ? -4.314 2.735 -15.816 1.00 91.19 86 VAL A C 1
ATOM 679 O O . VAL A 1 86 ? -3.839 2.983 -14.707 1.00 91.19 86 VAL A O 1
ATOM 682 N N . PRO A 1 87 ? -4.151 3.566 -16.862 1.00 94.25 87 PRO A N 1
ATOM 683 C CA . PRO A 1 87 ? -3.602 4.906 -16.703 1.00 94.25 87 PRO A CA 1
ATOM 684 C C . PRO A 1 87 ? -4.432 5.738 -15.721 1.00 94.25 87 PRO A C 1
ATOM 686 O O . PRO A 1 87 ? -5.660 5.740 -15.793 1.00 94.25 87 PRO A O 1
ATOM 689 N N . GLY A 1 88 ? -3.768 6.451 -14.817 1.00 95.25 88 GLY A N 1
ATOM 690 C CA . GLY A 1 88 ? -4.434 7.181 -13.744 1.00 95.25 88 GLY A CA 1
ATOM 691 C C . GLY A 1 88 ? -3.574 7.335 -12.490 1.00 95.25 88 GLY A C 1
ATOM 692 O O . GLY A 1 88 ? -2.427 6.869 -12.459 1.00 95.25 88 GLY A O 1
ATOM 693 N N . PRO A 1 89 ? -4.102 8.035 -11.471 1.00 96.62 89 PRO A N 1
ATOM 694 C CA . PRO A 1 89 ? -3.377 8.280 -10.240 1.00 96.62 89 PRO A CA 1
ATOM 695 C C . PRO A 1 89 ? -3.188 6.962 -9.497 1.00 96.62 89 PRO A C 1
ATOM 697 O O . PRO A 1 89 ? -4.076 6.116 -9.467 1.00 96.62 89 PRO A O 1
ATOM 700 N N . ALA A 1 90 ? -2.021 6.796 -8.898 1.00 97.31 90 ALA A N 1
ATOM 701 C CA . ALA A 1 90 ? -1.709 5.648 -8.070 1.00 97.31 90 ALA A CA 1
ATOM 702 C C . ALA A 1 90 ? -0.716 6.058 -6.982 1.00 97.31 90 ALA A C 1
ATOM 704 O O . ALA A 1 90 ? -0.151 7.159 -6.988 1.00 97.31 90 ALA A O 1
ATOM 705 N N . ARG A 1 91 ? -0.477 5.148 -6.048 1.00 97.56 91 ARG A N 1
ATOM 706 C CA . ARG A 1 91 ? 0.616 5.252 -5.091 1.00 97.56 91 ARG A CA 1
ATOM 707 C C . ARG A 1 91 ? 1.617 4.139 -5.356 1.00 97.56 91 ARG A C 1
ATOM 709 O O . ARG A 1 91 ? 1.243 2.982 -5.528 1.00 97.56 91 ARG A O 1
ATOM 716 N N . LEU A 1 92 ? 2.884 4.519 -5.440 1.00 98.00 92 LEU A N 1
ATOM 717 C CA . LEU A 1 92 ? 4.015 3.614 -5.564 1.00 98.00 92 LEU A CA 1
ATOM 718 C C . LEU A 1 92 ? 4.624 3.421 -4.182 1.00 98.00 92 LEU A C 1
ATOM 720 O O . LEU A 1 92 ? 4.984 4.402 -3.535 1.00 98.00 92 LEU A O 1
ATOM 724 N N . HIS A 1 93 ? 4.760 2.166 -3.781 1.00 98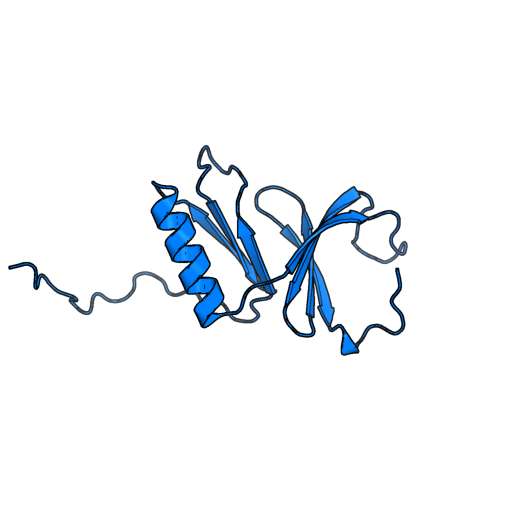.12 93 HIS A N 1
ATOM 725 C CA . HIS A 1 93 ? 5.452 1.762 -2.567 1.00 98.12 93 HIS A CA 1
ATOM 726 C C . HIS A 1 93 ? 6.734 1.036 -2.956 1.00 98.12 93 HIS A C 1
ATOM 728 O O . HIS A 1 93 ? 6.693 0.140 -3.805 1.00 98.12 93 HIS A O 1
ATOM 734 N N . VAL A 1 94 ? 7.861 1.402 -2.353 1.00 97.31 94 VAL A N 1
ATOM 735 C CA . VAL A 1 94 ? 9.156 0.7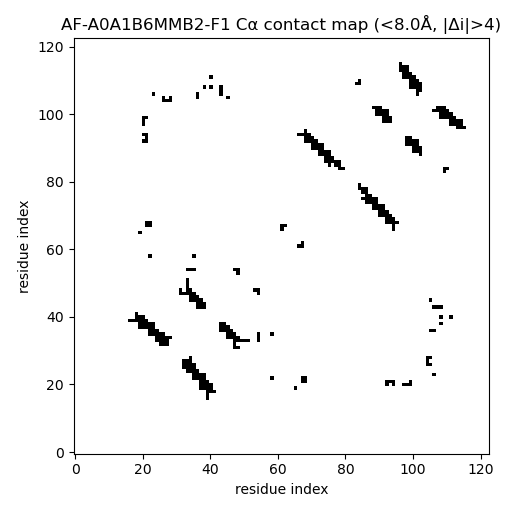52 -2.581 1.00 97.31 94 VAL A CA 1
ATOM 736 C C . VAL A 1 94 ? 9.692 0.253 -1.250 1.00 97.31 94 VAL A C 1
ATOM 738 O O . VAL A 1 94 ? 9.960 1.041 -0.350 1.00 97.31 94 VAL A O 1
ATOM 741 N N . LEU A 1 95 ? 9.876 -1.060 -1.142 1.00 96.06 95 LEU A N 1
ATOM 742 C CA . LEU A 1 95 ? 10.402 -1.705 0.054 1.00 96.06 95 LEU A CA 1
ATOM 743 C C . LEU A 1 95 ? 11.506 -2.686 -0.339 1.00 9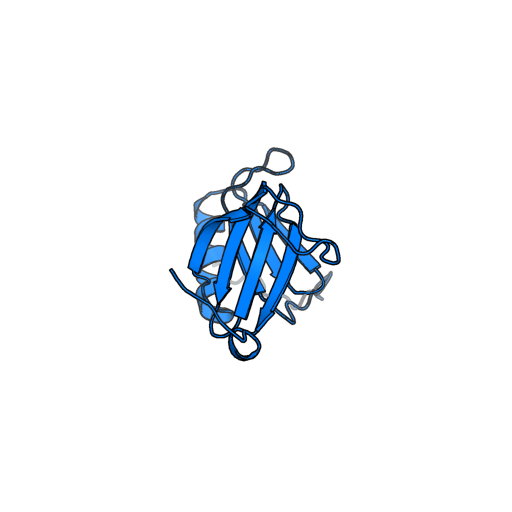6.06 95 LEU A C 1
ATOM 745 O O . LEU A 1 95 ? 11.280 -3.667 -1.056 1.00 96.06 95 LEU A O 1
ATOM 749 N N . GLU A 1 96 ? 12.716 -2.421 0.147 1.00 92.12 96 GLU A N 1
ATOM 750 C CA . GLU A 1 96 ? 13.918 -3.205 -0.147 1.00 92.12 96 GLU A CA 1
ATOM 751 C C . GLU A 1 96 ? 14.165 -3.382 -1.665 1.00 92.12 96 GLU A C 1
ATOM 753 O O . GLU A 1 96 ? 14.507 -2.440 -2.374 1.00 92.12 96 GLU A O 1
ATOM 758 N N . ARG A 1 97 ? 14.026 -4.614 -2.178 1.00 92.94 97 ARG A N 1
ATOM 759 C CA . ARG A 1 97 ? 14.220 -4.993 -3.587 1.00 92.94 97 ARG A CA 1
ATOM 760 C C . ARG A 1 97 ? 12.898 -5.201 -4.327 1.00 92.94 97 ARG A C 1
ATOM 762 O O . ARG A 1 97 ? 12.881 -5.865 -5.365 1.00 92.94 97 ARG A O 1
ATOM 769 N N . ARG A 1 98 ? 11.795 -4.673 -3.800 1.00 96.12 98 ARG A N 1
ATOM 770 C CA . ARG A 1 98 ? 10.442 -4.814 -4.345 1.00 96.12 98 ARG A CA 1
ATOM 771 C C . ARG A 1 98 ? 9.757 -3.462 -4.440 1.00 96.12 98 ARG A C 1
ATOM 773 O O . ARG A 1 98 ? 10.085 -2.533 -3.708 1.00 96.12 98 ARG A O 1
ATOM 780 N N . PHE A 1 99 ? 8.778 -3.380 -5.327 1.00 97.44 99 PHE A N 1
ATOM 781 C CA . PHE A 1 99 ? 7.847 -2.264 -5.349 1.00 97.44 99 PHE A CA 1
ATOM 782 C C . PHE A 1 99 ? 6.449 -2.735 -5.737 1.00 97.44 99 PHE A C 1
ATOM 784 O O . PHE A 1 99 ? 6.293 -3.750 -6.424 1.00 97.44 99 PHE A O 1
ATOM 791 N N . CYS A 1 100 ? 5.430 -1.999 -5.310 1.00 97.44 100 CYS A N 1
ATOM 792 C CA . CYS A 1 100 ? 4.048 -2.252 -5.688 1.00 97.44 100 CYS A CA 1
ATOM 793 C C . CYS A 1 100 ? 3.283 -0.958 -5.968 1.00 97.44 100 CYS A C 1
ATOM 795 O O . CYS A 1 100 ? 3.687 0.129 -5.556 1.00 97.44 100 CYS A O 1
ATOM 797 N N . LEU A 1 101 ? 2.190 -1.091 -6.716 1.00 97.56 101 LEU A N 1
ATOM 798 C CA . LEU A 1 101 ? 1.278 0.002 -7.031 1.00 97.56 101 LEU A CA 1
ATOM 799 C C . LEU A 1 101 ? -0.071 -0.242 -6.369 1.00 97.56 101 LEU A C 1
ATOM 801 O O . LEU A 1 101 ? -0.596 -1.357 -6.428 1.00 97.56 101 LEU A O 1
ATOM 805 N N . THR A 1 102 ? -0.647 0.812 -5.804 1.00 97.31 102 THR A N 1
ATOM 806 C CA . THR A 1 102 ? -1.985 0.794 -5.215 1.00 97.31 102 THR A CA 1
ATOM 807 C C . THR A 1 102 ? -2.843 1.949 -5.711 1.00 97.31 102 THR A C 1
ATOM 809 O O . THR A 1 102 ? -2.335 2.999 -6.107 1.00 97.31 102 THR A O 1
ATOM 812 N N . ASP A 1 103 ? -4.158 1.751 -5.692 1.00 96.12 103 ASP A N 1
ATOM 813 C CA . ASP A 1 103 ? -5.144 2.803 -5.950 1.00 96.12 103 ASP A CA 1
ATOM 814 C C . ASP A 1 103 ? -6.435 2.557 -5.148 1.00 96.12 103 ASP A C 1
ATOM 816 O O . ASP A 1 103 ? -6.728 1.433 -4.725 1.00 96.12 103 ASP A O 1
ATOM 820 N N . GLY A 1 104 ? -7.204 3.623 -4.940 1.00 94.31 104 GLY A N 1
ATOM 821 C CA . GLY A 1 104 ? -8.524 3.597 -4.327 1.00 94.31 104 GLY A CA 1
ATOM 822 C C . GLY A 1 104 ? -8.538 3.615 -2.798 1.00 94.31 104 GLY A C 1
ATOM 823 O O . GLY A 1 104 ? -7.515 3.720 -2.118 1.00 94.31 104 GLY A O 1
ATOM 824 N N . VAL A 1 105 ? -9.759 3.537 -2.263 1.00 95.31 105 VAL A N 1
ATOM 825 C CA . VAL A 1 105 ? -10.058 3.452 -0.829 1.00 95.31 105 VAL A CA 1
ATOM 826 C C . VAL A 1 105 ? -11.114 2.349 -0.615 1.00 95.31 105 VAL A C 1
ATOM 828 O O . VAL A 1 105 ? -12.209 2.470 -1.167 1.00 95.31 105 VAL A O 1
ATOM 831 N N . PRO A 1 106 ? -10.815 1.264 0.133 1.00 94.69 106 PRO A N 1
ATOM 832 C CA . PRO A 1 106 ? -9.502 0.941 0.694 1.00 94.69 106 PRO A CA 1
ATOM 833 C C . PRO A 1 106 ? -8.447 0.743 -0.412 1.00 94.69 106 PRO A C 1
ATOM 835 O O . PRO A 1 106 ? -8.825 0.403 -1.537 1.00 94.69 106 PRO A O 1
ATOM 838 N N . PRO A 1 107 ? -7.150 0.946 -0.117 1.00 96.38 107 PRO A N 1
ATOM 839 C CA . PRO A 1 107 ? -6.087 0.764 -1.100 1.00 96.38 107 PRO A CA 1
ATOM 840 C C . PRO A 1 107 ? -6.109 -0.653 -1.671 1.00 96.38 107 PRO A C 1
ATOM 842 O O . PRO A 1 107 ? -6.113 -1.627 -0.919 1.00 96.38 107 PRO A O 1
ATOM 845 N N . LYS A 1 108 ? -6.137 -0.777 -2.997 1.00 95.06 108 LYS A N 1
ATOM 846 C CA . LYS A 1 108 ? -6.112 -2.066 -3.695 1.00 95.06 108 LYS A CA 1
ATOM 847 C C . LYS A 1 108 ? -4.796 -2.238 -4.422 1.00 95.06 108 LYS A C 1
ATOM 849 O O . LYS A 1 108 ? -4.354 -1.327 -5.116 1.00 95.06 108 LYS A O 1
ATOM 854 N N . LEU A 1 109 ? -4.212 -3.427 -4.309 1.00 95.88 109 LEU A N 1
ATOM 855 C CA . LEU A 1 109 ? -3.011 -3.796 -5.046 1.00 95.88 109 LEU A CA 1
ATOM 856 C C . LEU A 1 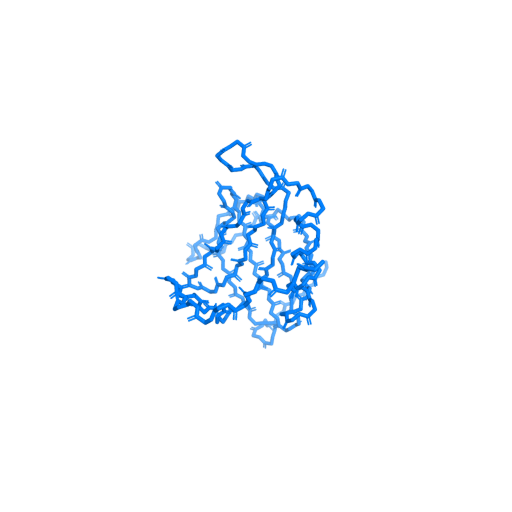109 ? -3.314 -3.879 -6.551 1.00 95.88 109 LEU A C 1
ATOM 858 O O . LEU A 1 109 ? -4.117 -4.700 -6.992 1.00 95.88 109 LEU A O 1
ATOM 862 N N . LEU A 1 110 ? -2.654 -3.033 -7.340 1.00 95.50 110 LEU A N 1
ATOM 863 C CA . LEU A 1 110 ? -2.710 -3.056 -8.804 1.00 95.50 110 LEU A CA 1
ATOM 864 C C . LEU A 1 110 ? -1.675 -4.023 -9.395 1.00 95.50 110 LEU A C 1
ATOM 866 O O . LEU A 1 110 ? -1.883 -4.603 -10.462 1.00 95.50 110 LEU A O 1
ATOM 870 N N . GLY A 1 111 ? -0.551 -4.186 -8.699 1.00 94.88 111 GLY A N 1
ATOM 871 C CA . GLY A 1 111 ? 0.523 -5.106 -9.049 1.00 94.88 111 GLY A CA 1
ATOM 872 C C . GLY A 1 111 ? 1.738 -4.925 -8.145 1.00 94.88 111 GLY A C 1
ATOM 873 O O . GLY A 1 111 ? 1.874 -3.905 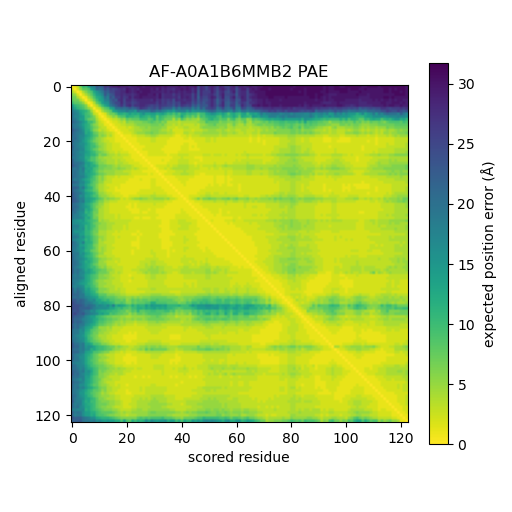-7.467 1.00 94.88 111 GLY A O 1
ATOM 874 N N . HIS A 1 112 ? 2.620 -5.920 -8.145 1.00 96.31 112 HIS A N 1
ATOM 875 C CA . HIS A 1 112 ? 3.885 -5.916 -7.416 1.00 96.31 112 HIS A CA 1
ATOM 876 C C . HIS A 1 112 ? 4.985 -6.531 -8.284 1.00 96.31 112 HIS A C 1
ATOM 878 O O . HIS A 1 112 ? 4.721 -7.376 -9.143 1.00 96.31 112 HIS A O 1
ATOM 884 N N . TRP A 1 113 ? 6.220 -6.084 -8.076 1.00 96.50 113 TRP A N 1
ATOM 885 C CA . TRP A 1 113 ? 7.366 -6.482 -8.884 1.00 96.50 113 TRP A CA 1
ATOM 886 C C . TRP A 1 113 ? 8.636 -6.553 -8.043 1.00 96.50 113 TRP A C 1
ATOM 888 O O . TRP A 1 113 ? 8.812 -5.834 -7.058 1.00 96.50 113 TRP A O 1
ATOM 898 N N . GLN A 1 114 ? 9.562 -7.403 -8.482 1.00 96.88 114 GLN A N 1
ATOM 899 C CA . GLN A 1 114 ? 10.927 -7.445 -7.971 1.00 96.88 114 GLN A CA 1
ATOM 900 C C . GLN A 1 114 ? 11.797 -6.489 -8.790 1.00 96.88 114 GLN A C 1
ATOM 902 O O . GLN A 1 114 ? 11.849 -6.597 -10.017 1.00 96.88 114 GLN A O 1
ATOM 907 N N . ILE A 1 115 ? 12.545 -5.607 -8.128 1.00 95.12 115 ILE A N 1
ATOM 908 C CA . ILE A 1 115 ? 13.469 -4.669 -8.786 1.00 95.12 115 ILE A CA 1
ATOM 909 C C . ILE A 1 115 ? 14.498 -5.436 -9.627 1.00 95.12 115 ILE A C 1
ATOM 911 O O . ILE A 1 115 ? 14.795 -5.046 -10.751 1.00 95.12 115 ILE A O 1
ATOM 915 N N . ALA A 1 116 ? 14.965 -6.590 -9.141 1.00 96.06 116 ALA A N 1
ATOM 916 C CA . ALA A 1 116 ? 15.907 -7.452 -9.858 1.00 96.06 116 ALA A CA 1
ATOM 917 C C . ALA A 1 116 ? 15.366 -8.018 -11.190 1.00 96.06 116 ALA A C 1
ATOM 919 O O . ALA A 1 116 ? 16.144 -8.485 -12.017 1.00 96.06 116 ALA A O 1
ATOM 920 N N . GLN A 1 117 ? 14.046 -8.001 -11.405 1.00 96.69 117 GLN A N 1
ATOM 921 C CA . GLN A 1 117 ? 13.415 -8.455 -12.649 1.00 96.69 117 GLN A CA 1
ATOM 922 C C . GLN A 1 117 ? 13.196 -7.315 -13.653 1.00 96.69 117 GLN A C 1
ATOM 924 O O . GLN A 1 117 ? 12.815 -7.567 -14.802 1.00 96.69 117 GLN A O 1
ATOM 929 N N . LEU A 1 118 ? 13.442 -6.063 -13.255 1.00 95.94 118 LEU A N 1
ATOM 930 C CA . LEU A 1 118 ? 13.377 -4.934 -14.169 1.00 95.94 118 LEU A CA 1
ATOM 931 C C . LEU A 1 118 ? 14.546 -4.995 -15.147 1.00 95.94 118 LEU A C 1
ATOM 933 O O . LEU A 1 118 ? 15.711 -5.011 -14.764 1.00 95.94 118 LEU A O 1
ATOM 937 N N . ARG A 1 119 ? 14.233 -4.969 -16.444 1.00 96.19 119 ARG A N 1
ATOM 938 C CA . ARG A 1 119 ? 15.267 -4.878 -17.484 1.00 96.19 119 ARG A CA 1
ATOM 939 C C . ARG A 1 119 ? 15.887 -3.485 -17.550 1.00 96.19 119 ARG A C 1
ATOM 941 O O . ARG A 1 119 ? 17.046 -3.365 -17.928 1.00 96.19 119 ARG A O 1
ATOM 948 N N . LYS A 1 120 ? 15.086 -2.447 -17.278 1.00 94.44 120 LYS A N 1
ATOM 949 C CA . LYS A 1 120 ? 15.446 -1.024 -17.358 1.00 94.44 120 LYS A CA 1
ATOM 950 C C . LYS A 1 120 ? 14.541 -0.206 -16.430 1.00 94.44 120 LYS A C 1
ATOM 952 O O . LYS A 1 120 ? 13.369 -0.546 -16.283 1.00 94.44 120 LYS A O 1
ATOM 957 N N . TYR A 1 121 ? 15.079 0.871 -15.868 1.00 93.75 121 TYR A N 1
ATOM 958 C CA . TYR A 1 121 ? 14.369 1.951 -15.173 1.00 93.75 121 TYR A CA 1
ATOM 959 C C . TYR A 1 121 ? 15.187 3.246 -15.331 1.00 93.75 121 TYR A C 1
ATOM 961 O O . TYR A 1 121 ? 16.371 3.180 -15.669 1.00 93.75 121 TYR A O 1
ATOM 969 N N . GLY A 1 122 ? 14.569 4.411 -15.148 1.00 92.25 122 GLY A N 1
ATOM 970 C CA . GLY A 1 122 ? 15.218 5.711 -15.337 1.00 92.25 122 GLY A CA 1
ATOM 971 C C . GLY A 1 122 ? 14.395 6.849 -14.740 1.00 92.25 122 GLY A C 1
ATOM 972 O O . GLY A 1 122 ? 13.251 6.626 -14.342 1.00 92.25 122 GLY A O 1
ATOM 973 N N . ALA A 1 123 ? 15.012 8.028 -14.669 1.00 83.81 123 ALA A N 1
ATOM 974 C CA . ALA A 1 123 ? 14.368 9.292 -14.318 1.00 83.81 123 ALA A CA 1
ATOM 975 C C . ALA A 1 123 ? 13.926 10.039 -15.582 1.00 83.81 123 ALA A C 1
ATOM 977 O O . ALA A 1 123 ? 14.633 9.904 -16.610 1.00 83.81 123 ALA A O 1
#

Organism: NCBI:txid36148

InterPro domains:
  IPR011993 PH-like domain superfamily [G3DSA:2.30.29.30] (1-68)
  IPR011993 PH-like domain superfamily [G3DSA:2.30.29.30] (70-123)
  IPR037746 Protein Dok-7 [PTHR21636] (1-123)

Nearest PDB structures (foldseek):
  3ml4-assembly2_D  TM=8.879E-01  e=5.121E-09  Mus musculus
  3ml4-assembly2_C  TM=8.848E-01  e=7.758E-09  Mus musculus
  3ml4-assembly1_A  TM=8.721E-01  e=1.323E-08  Mus musculus
  2v76-assembly1_A  TM=8.537E-01  e=6.334E-01  Homo sapiens

Mean predicted aligned error: 6.11 Å

Solvent-accessible surface area (backbone atoms only — not comparable to full-atom values): 7755 Å² total; per-residue (Å²): 141,83,84,79,66,92,63,90,64,78,75,90,74,86,83,82,76,64,64,65,62,40,72,50,66,79,51,70,55,97,90,37,56,34,28,40,36,44,35,29,81,92,50,70,49,76,49,74,39,98,39,65,66,59,39,52,54,50,51,53,53,45,31,77,75,75,54,71,50,51,77,41,87,42,69,41,83,71,58,60,91,89,50,91,58,71,62,41,74,34,36,39,35,41,31,97,64,32,36,36,34,31,42,75,81,77,69,37,83,71,49,73,47,51,55,88,73,53,92,74,84,84,133